Protein AF-A0A7Z9H7R7-F1 (afdb_monomer_lite)

pLDDT: mean 80.88, std 9.35, range [38.44, 92.69]

Sequence (169 aa):
VSISYGEMALRIFLVMVLPATCGQILRRIWTRYDGAHDTKIRVVQQLVILLFMFIGIAAAAGRIKETPRLIFLCLLAAALLHLALSLWSFISAKVFGHDGPTRVSLFYAGSQKSVPNGIYLWEVYFAANPIGAVPLVLHQVCQLVSGFLLLPKMEKMAASDRSEPSATS

Structure (mmCIF, N/CA/C/O backbone):
data_AF-A0A7Z9H7R7-F1
#
_entry.id   AF-A0A7Z9H7R7-F1
#
loop_
_atom_site.group_PDB
_atom_site.id
_atom_site.type_symbol
_atom_site.label_atom_id
_atom_site.label_alt_id
_atom_site.label_comp_id
_atom_site.label_asym_id
_atom_site.label_entity_id
_atom_site.label_seq_id
_atom_site.pdbx_PDB_ins_code
_atom_site.Cartn_x
_atom_site.Cartn_y
_atom_site.Cartn_z
_atom_site.occupancy
_atom_site.B_iso_or_equiv
_atom_site.auth_seq_id
_atom_site.auth_comp_id
_atom_site.auth_asym_id
_atom_site.auth_atom_id
_atom_site.pdbx_PDB_model_num
ATOM 1 N N . VAL A 1 1 ? 0.694 -2.529 -27.378 1.00 54.03 1 VAL A N 1
ATOM 2 C CA . VAL A 1 1 ? 0.212 -3.557 -26.425 1.00 54.03 1 VAL A CA 1
ATOM 3 C C . VAL A 1 1 ? -1.293 -3.671 -26.609 1.00 54.03 1 VAL A C 1
ATOM 5 O O . VAL A 1 1 ? -1.993 -2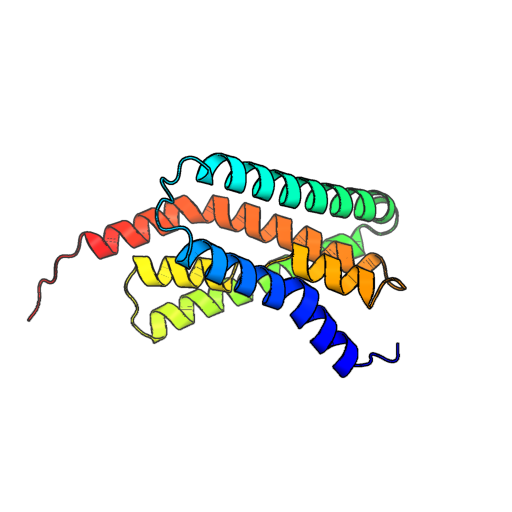.730 -26.262 1.00 54.03 1 VAL A O 1
ATOM 8 N N . SER A 1 2 ? -1.792 -4.729 -27.251 1.00 56.38 2 SER A N 1
ATOM 9 C CA . SER A 1 2 ? -3.235 -4.986 -27.364 1.00 56.38 2 SER A CA 1
ATOM 10 C C . SER A 1 2 ? -3.713 -5.613 -26.056 1.00 56.38 2 SER A C 1
ATOM 12 O O . SER A 1 2 ? -3.537 -6.809 -25.838 1.00 56.38 2 SER A O 1
ATOM 14 N N . ILE A 1 3 ? -4.231 -4.793 -25.142 1.00 65.62 3 ILE A N 1
ATOM 15 C CA . ILE A 1 3 ? -4.708 -5.264 -23.839 1.00 65.62 3 ILE A CA 1
ATOM 16 C C . ILE A 1 3 ? -6.142 -5.766 -24.015 1.00 65.62 3 ILE A C 1
ATOM 18 O O . ILE A 1 3 ? -7.047 -4.980 -24.291 1.00 65.62 3 ILE A O 1
ATOM 22 N N . SER A 1 4 ? -6.360 -7.071 -23.850 1.00 82.50 4 SER A N 1
ATOM 23 C CA . SER A 1 4 ? -7.710 -7.629 -23.742 1.00 82.50 4 SER A CA 1
ATOM 24 C C . SER A 1 4 ? -8.280 -7.283 -22.365 1.00 82.50 4 SER A C 1
ATOM 26 O O . SER A 1 4 ? -7.959 -7.922 -21.362 1.00 82.50 4 SER A O 1
ATOM 28 N N . TYR A 1 5 ? -9.113 -6.241 -22.292 1.00 82.06 5 TYR A N 1
ATOM 29 C CA . TYR A 1 5 ? -9.713 -5.783 -21.031 1.00 82.06 5 TYR A CA 1
ATOM 30 C C . TYR A 1 5 ? -10.548 -6.871 -20.341 1.00 82.06 5 TYR A C 1
ATOM 32 O O . TYR A 1 5 ? -10.560 -6.946 -19.113 1.00 82.06 5 TYR A O 1
ATOM 40 N N . GLY A 1 6 ? -11.207 -7.736 -21.121 1.00 85.69 6 GLY A N 1
ATOM 41 C CA . GLY A 1 6 ? -11.993 -8.855 -20.596 1.00 85.69 6 GLY A CA 1
ATOM 42 C C . GLY A 1 6 ? -11.127 -9.899 -19.891 1.00 85.69 6 GLY A C 1
ATOM 43 O O . GLY A 1 6 ? -11.450 -10.328 -18.785 1.00 85.69 6 GLY A O 1
ATOM 44 N N . GLU A 1 7 ? -9.981 -10.245 -20.479 1.00 84.56 7 GLU A N 1
ATOM 45 C CA . GLU A 1 7 ? -9.021 -11.161 -19.858 1.00 84.56 7 GLU A CA 1
ATOM 46 C C . GLU A 1 7 ? -8.397 -10.541 -18.599 1.00 84.56 7 GLU A C 1
ATOM 48 O O . GLU A 1 7 ? -8.237 -11.218 -17.580 1.00 84.56 7 GLU A O 1
ATOM 53 N N . MET A 1 8 ? -8.142 -9.227 -18.633 1.00 84.06 8 MET A N 1
ATOM 54 C CA . MET A 1 8 ? -7.635 -8.483 -17.483 1.00 84.06 8 MET A CA 1
ATOM 55 C C . MET A 1 8 ? -8.602 -8.491 -16.301 1.00 84.06 8 MET A C 1
ATOM 57 O O . MET A 1 8 ? -8.203 -8.814 -15.178 1.00 84.06 8 MET A O 1
ATOM 61 N N . ALA A 1 9 ? -9.876 -8.196 -16.557 1.00 86.06 9 ALA A N 1
ATOM 62 C CA . ALA A 1 9 ? -10.923 -8.224 -15.545 1.00 86.06 9 ALA A CA 1
ATOM 63 C C . ALA A 1 9 ? -11.102 -9.630 -14.952 1.00 86.06 9 ALA A C 1
ATOM 65 O O . ALA A 1 9 ? -11.144 -9.778 -13.728 1.00 86.06 9 ALA A O 1
ATOM 66 N N . LEU A 1 10 ? -11.133 -10.665 -15.799 1.00 88.56 10 LEU A N 1
ATOM 67 C CA . LEU A 1 10 ? -11.273 -12.051 -15.354 1.00 88.56 10 LEU A CA 1
ATOM 68 C C . LEU A 1 10 ? -10.104 -12.479 -14.458 1.00 88.56 10 LEU A C 1
ATOM 70 O O . LEU A 1 10 ? -10.320 -13.064 -13.399 1.00 88.56 10 LEU A O 1
ATOM 74 N N . ARG A 1 11 ? -8.863 -12.148 -14.826 1.00 86.12 11 ARG A N 1
ATOM 75 C CA . ARG A 1 11 ? -7.689 -12.456 -13.994 1.00 86.12 11 ARG A CA 1
ATOM 76 C C . ARG A 1 11 ? -7.696 -11.707 -12.668 1.00 86.12 11 ARG A C 1
ATOM 78 O O . ARG A 1 11 ? -7.399 -12.324 -11.652 1.00 86.12 11 ARG A O 1
ATOM 85 N N . ILE A 1 12 ? -8.049 -10.419 -12.645 1.00 86.19 12 ILE A N 1
ATOM 86 C CA . ILE A 1 12 ? -8.189 -9.672 -11.380 1.00 86.19 12 ILE A CA 1
ATOM 87 C C . ILE A 1 12 ? -9.222 -10.356 -10.481 1.00 86.19 12 ILE A C 1
ATOM 89 O O . ILE A 1 12 ? -8.972 -10.555 -9.291 1.00 86.19 12 ILE A O 1
ATOM 93 N N . PHE A 1 13 ? -10.355 -10.765 -11.053 1.00 89.00 13 PHE A N 1
ATOM 94 C CA . PHE A 1 13 ? -11.387 -11.481 -10.317 1.00 89.00 13 PHE A CA 1
ATOM 95 C C . PHE A 1 13 ? -10.857 -12.799 -9.735 1.00 89.00 13 PHE A C 1
ATOM 97 O O . PHE A 1 13 ? -10.999 -13.044 -8.540 1.00 89.00 13 PHE A O 1
ATOM 104 N N . LEU A 1 14 ? -10.178 -13.615 -10.542 1.00 89.12 14 LEU A N 1
ATOM 105 C CA . LEU A 1 14 ? -9.642 -14.908 -10.112 1.00 89.12 14 LEU A CA 1
ATOM 106 C C . LEU A 1 14 ? -8.509 -14.790 -9.082 1.00 89.12 14 LEU A C 1
ATOM 108 O O . LEU A 1 14 ? -8.422 -15.615 -8.179 1.00 89.12 14 LEU A O 1
ATOM 112 N N . VAL A 1 15 ? -7.641 -13.785 -9.205 1.00 87.06 15 VAL A N 1
ATOM 113 C CA . VAL A 1 15 ? -6.437 -13.656 -8.366 1.00 87.06 15 VAL A CA 1
ATOM 114 C C . VAL A 1 15 ? -6.701 -12.870 -7.085 1.00 87.06 15 VAL A C 1
ATOM 116 O O . VAL A 1 15 ? -6.061 -13.137 -6.073 1.00 87.06 15 VAL A O 1
ATOM 119 N N . MET A 1 16 ? -7.626 -11.908 -7.096 1.00 87.38 16 MET A N 1
ATOM 120 C CA . MET A 1 16 ? -7.911 -11.077 -5.919 1.00 87.38 16 MET A CA 1
ATOM 121 C C . MET A 1 16 ? -9.277 -11.360 -5.312 1.00 87.38 16 MET A C 1
ATOM 123 O O . MET A 1 16 ? -9.370 -11.605 -4.111 1.00 87.38 16 MET A O 1
ATOM 127 N N . VAL A 1 17 ? -10.338 -11.314 -6.121 1.00 89.06 17 VAL A N 1
ATOM 128 C CA . VAL A 1 17 ? -11.716 -11.369 -5.607 1.00 89.06 17 VAL A CA 1
ATOM 129 C C . VAL A 1 17 ? -12.045 -12.769 -5.108 1.00 89.06 17 VAL A C 1
ATOM 131 O O . VAL A 1 17 ? -12.476 -12.921 -3.971 1.00 89.06 17 VAL A O 1
ATOM 134 N N . LEU A 1 18 ? -11.766 -13.795 -5.912 1.00 92.69 18 LEU A N 1
ATOM 135 C CA . LEU A 1 18 ? -12.043 -15.187 -5.576 1.00 92.69 18 LEU A CA 1
ATOM 136 C C . LEU A 1 18 ? -11.393 -15.622 -4.245 1.00 92.69 18 LEU A C 1
ATOM 138 O O . LEU A 1 18 ? -12.134 -16.052 -3.359 1.00 92.69 18 LEU A O 1
ATOM 142 N N . PRO A 1 19 ? -10.068 -15.474 -4.020 1.00 90.38 19 PRO A N 1
ATOM 143 C CA . PRO A 1 19 ? -9.463 -15.868 -2.748 1.00 90.38 19 PRO A CA 1
ATOM 144 C C . PRO A 1 19 ? -9.949 -15.019 -1.569 1.00 90.38 19 PRO A C 1
ATOM 146 O O . PRO A 1 19 ? -10.110 -15.554 -0.472 1.00 90.38 19 PRO A O 1
ATOM 149 N N . ALA A 1 20 ? -10.241 -13.730 -1.776 1.00 89.44 20 ALA A N 1
ATOM 150 C CA . ALA A 1 20 ? -10.815 -12.888 -0.730 1.00 89.44 20 ALA A CA 1
ATOM 151 C C . ALA A 1 20 ? -12.215 -13.373 -0.320 1.00 89.44 20 ALA A C 1
ATOM 153 O O . ALA A 1 20 ? -12.491 -13.517 0.872 1.00 89.44 20 ALA A O 1
ATOM 154 N N . THR A 1 21 ? -13.081 -13.689 -1.287 1.00 91.88 21 THR A N 1
ATOM 155 C CA . THR A 1 21 ? -14.426 -14.219 -1.032 1.00 91.88 21 THR A CA 1
ATOM 156 C C . THR A 1 21 ? -14.365 -15.597 -0.374 1.00 91.88 21 THR A C 1
ATOM 158 O O . THR A 1 21 ? -15.036 -15.817 0.633 1.00 91.88 21 THR A O 1
ATOM 161 N N . CYS A 1 22 ? -13.517 -16.506 -0.866 1.00 91.94 22 CYS A N 1
ATOM 162 C CA . CYS A 1 22 ? -13.299 -17.811 -0.239 1.00 91.94 22 CYS A CA 1
ATOM 163 C C . CYS A 1 22 ? -12.811 -17.669 1.210 1.00 91.94 22 CYS A C 1
ATOM 165 O O . CYS A 1 22 ? -13.343 -18.330 2.101 1.00 91.94 22 CYS A O 1
ATOM 167 N N . GLY A 1 23 ? -11.857 -16.769 1.469 1.00 88.00 23 GLY A N 1
ATOM 168 C CA . GLY A 1 23 ? -11.362 -16.482 2.815 1.00 88.00 23 GLY A CA 1
ATOM 169 C C . GLY A 1 23 ? -12.441 -15.917 3.744 1.00 88.00 23 GLY A C 1
ATOM 170 O O . GLY A 1 23 ? -12.540 -16.335 4.897 1.00 88.00 23 GLY A O 1
ATOM 171 N N . GLN A 1 24 ? -13.298 -15.016 3.250 1.00 89.06 24 GLN A N 1
ATOM 172 C CA . GLN A 1 24 ? -14.421 -14.469 4.021 1.00 89.06 24 GLN A CA 1
ATOM 173 C C . GLN A 1 24 ? -15.479 -15.531 4.354 1.00 89.06 24 GLN A C 1
ATOM 175 O O . GLN A 1 24 ? -15.961 -15.578 5.487 1.00 89.06 24 GLN A O 1
ATOM 180 N N . ILE A 1 25 ? -15.811 -16.407 3.401 1.00 91.00 25 ILE A N 1
ATOM 181 C CA . ILE A 1 25 ? -16.736 -17.528 3.623 1.00 91.00 25 ILE A CA 1
ATOM 182 C C . ILE A 1 25 ? -16.147 -18.495 4.653 1.00 91.00 25 ILE A C 1
ATOM 184 O O . ILE A 1 25 ? -16.827 -18.853 5.615 1.00 91.00 25 ILE A O 1
ATOM 188 N N . LEU A 1 26 ? -14.869 -18.856 4.504 1.00 88.81 26 LEU A N 1
ATOM 189 C CA . LEU A 1 26 ? -14.176 -19.733 5.443 1.00 88.81 26 LEU A CA 1
ATOM 190 C C . LEU A 1 26 ? -14.167 -19.137 6.855 1.00 88.81 26 LEU A C 1
ATOM 192 O O . LEU A 1 26 ? -14.474 -19.843 7.810 1.00 88.81 26 LEU A O 1
ATOM 196 N N . ARG A 1 27 ? -13.916 -17.828 6.990 1.00 83.62 27 ARG A N 1
ATOM 197 C CA . ARG A 1 27 ? -13.964 -17.120 8.279 1.00 83.62 27 ARG A CA 1
ATOM 198 C C . ARG A 1 27 ? -15.353 -17.150 8.920 1.00 83.62 27 ARG A C 1
ATOM 200 O O . ARG A 1 27 ? -15.443 -17.256 10.136 1.00 83.62 27 ARG A O 1
ATOM 207 N N . ARG A 1 28 ? -16.430 -17.076 8.130 1.00 82.50 28 ARG A N 1
ATOM 208 C CA . ARG A 1 28 ? -17.812 -17.164 8.638 1.00 82.50 28 ARG A CA 1
ATOM 209 C C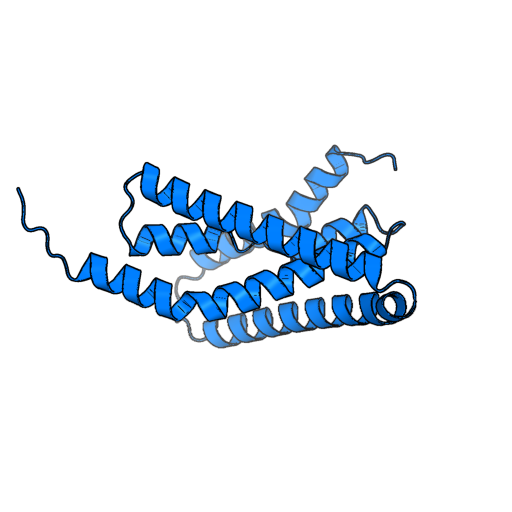 . ARG A 1 28 ? -18.168 -18.573 9.121 1.00 82.50 28 ARG A C 1
ATOM 211 O O . ARG A 1 28 ? -18.917 -18.708 10.083 1.00 82.50 28 ARG A O 1
ATOM 218 N N . ILE A 1 29 ? -17.652 -19.606 8.456 1.00 83.62 29 ILE A N 1
ATOM 219 C CA . ILE A 1 29 ? -17.871 -21.017 8.822 1.00 83.62 29 ILE A CA 1
ATOM 220 C C . ILE A 1 29 ? -17.004 -21.407 10.028 1.00 83.62 29 ILE A C 1
ATOM 222 O O . ILE A 1 29 ? -17.399 -22.236 10.848 1.00 83.62 29 ILE A O 1
ATOM 226 N N . TRP A 1 30 ? -15.838 -20.779 10.171 1.00 79.94 30 TRP A N 1
ATOM 227 C CA . TRP A 1 30 ? -14.919 -20.988 11.282 1.00 79.94 30 TRP A CA 1
ATOM 228 C C . TRP A 1 30 ? -15.422 -20.289 12.557 1.00 79.94 30 TRP A C 1
ATOM 230 O O . TRP A 1 30 ? -14.924 -19.249 12.978 1.00 79.94 30 TRP A O 1
ATOM 240 N N . THR A 1 31 ? -16.414 -20.890 13.213 1.00 67.94 31 THR A N 1
ATOM 241 C CA . THR A 1 31 ? -17.055 -20.378 14.441 1.00 67.94 31 THR A CA 1
ATOM 242 C C . THR A 1 31 ? -16.155 -20.398 15.684 1.00 67.94 31 THR A C 1
ATOM 244 O O . THR A 1 31 ? -16.468 -19.742 16.673 1.00 67.94 31 THR A O 1
ATOM 247 N N . ARG A 1 32 ? -15.018 -21.110 15.644 1.00 68.31 32 ARG A N 1
ATOM 248 C CA . ARG A 1 32 ? -14.012 -21.192 16.724 1.00 68.31 32 ARG A CA 1
ATOM 249 C C . ARG A 1 32 ? -12.721 -20.440 16.398 1.00 68.31 32 ARG A C 1
ATOM 251 O O . ARG A 1 32 ? -11.629 -20.951 16.632 1.00 68.31 32 ARG A O 1
ATOM 258 N N . TYR A 1 33 ? -12.826 -19.272 15.772 1.00 70.88 33 TYR A N 1
ATOM 259 C CA . TYR A 1 33 ? -11.647 -18.439 15.570 1.00 70.88 33 TYR A CA 1
ATOM 260 C C . TYR A 1 33 ? -11.292 -17.759 16.893 1.00 70.88 33 TYR A C 1
ATOM 262 O O . TYR A 1 33 ? -11.964 -16.822 17.311 1.00 70.88 33 TYR A O 1
ATOM 270 N N . ASP A 1 34 ? -10.256 -18.256 17.559 1.00 72.69 34 ASP A N 1
ATOM 271 C CA . ASP A 1 34 ? -9.771 -17.782 18.860 1.00 72.69 34 ASP A CA 1
ATOM 272 C C . ASP A 1 34 ? -8.691 -16.690 18.744 1.00 72.69 34 ASP A C 1
ATOM 274 O O . ASP A 1 34 ? -8.130 -16.256 19.747 1.00 72.69 34 ASP A O 1
ATOM 278 N N . GLY A 1 35 ? -8.371 -16.245 17.523 1.00 73.44 35 GLY A N 1
ATOM 279 C CA . GLY A 1 35 ? -7.325 -15.249 17.273 1.00 73.44 35 GLY A CA 1
ATOM 280 C C . GLY A 1 35 ? -5.896 -15.767 17.475 1.00 73.44 35 GLY A C 1
ATOM 281 O O . GLY A 1 35 ? -4.941 -15.042 17.194 1.00 73.44 35 GLY A O 1
ATOM 282 N N . ALA A 1 36 ? -5.696 -17.032 17.872 1.00 76.06 36 ALA A N 1
ATOM 283 C CA . ALA A 1 36 ? -4.365 -17.586 18.152 1.00 76.06 36 ALA A CA 1
ATOM 284 C C . ALA A 1 36 ? -3.434 -17.567 16.921 1.00 76.06 36 ALA A C 1
ATOM 286 O O . ALA A 1 36 ? -2.205 -17.568 17.037 1.00 76.06 36 ALA A O 1
ATOM 287 N N . HIS A 1 37 ? -4.021 -17.519 15.724 1.00 81.62 37 HIS A N 1
ATOM 288 C CA . HIS A 1 37 ? -3.309 -17.497 14.451 1.00 81.62 37 HIS A CA 1
ATOM 289 C C . HIS A 1 37 ? -3.087 -16.085 13.890 1.00 81.62 37 HIS A C 1
ATOM 291 O O . HIS A 1 37 ? -2.289 -15.951 12.962 1.00 81.62 37 HIS A O 1
ATOM 297 N N . ASP A 1 38 ? -3.689 -15.031 14.462 1.00 81.56 38 ASP A N 1
ATOM 298 C CA . ASP A 1 38 ? -3.575 -13.651 13.955 1.00 81.56 38 ASP A CA 1
ATOM 299 C C . ASP A 1 38 ? -2.117 -13.198 13.868 1.00 81.56 38 ASP A C 1
ATOM 301 O O . ASP A 1 38 ? -1.698 -12.574 12.893 1.00 81.56 38 ASP A O 1
ATOM 305 N N . THR A 1 39 ? -1.309 -13.553 14.869 1.00 85.31 39 THR A N 1
ATOM 306 C CA . THR A 1 39 ? 0.120 -13.227 14.872 1.00 85.31 39 THR A CA 1
ATOM 307 C C . THR A 1 39 ? 0.866 -13.942 13.751 1.00 85.31 39 THR A C 1
ATOM 309 O O . THR A 1 39 ? 1.667 -13.311 13.066 1.00 85.31 39 THR A O 1
ATOM 312 N N . LYS A 1 40 ? 0.575 -15.226 13.507 1.00 86.06 40 LYS A N 1
ATOM 313 C CA . LYS A 1 40 ? 1.207 -15.985 12.417 1.00 86.06 40 LYS A CA 1
ATOM 314 C C . LYS A 1 40 ? 0.808 -15.415 11.055 1.00 86.06 40 LYS A C 1
ATOM 316 O O . LYS A 1 40 ? 1.678 -15.179 10.224 1.00 86.06 40 LYS A O 1
ATOM 321 N N . ILE A 1 41 ? -0.480 -15.129 10.856 1.00 86.25 41 ILE A N 1
ATOM 322 C CA . ILE A 1 41 ? -1.007 -14.533 9.620 1.00 86.25 41 ILE A CA 1
ATOM 323 C C . ILE A 1 41 ? -0.352 -13.169 9.367 1.00 86.25 41 ILE A C 1
ATOM 325 O O . ILE A 1 41 ? 0.127 -12.910 8.264 1.00 86.25 41 ILE A O 1
ATOM 329 N N . ARG A 1 42 ? -0.252 -12.324 10.398 1.00 86.31 42 ARG A N 1
ATOM 330 C CA . ARG A 1 42 ? 0.399 -11.011 10.307 1.00 86.31 42 ARG A CA 1
ATOM 331 C C . ARG A 1 42 ? 1.883 -11.116 9.955 1.00 86.31 42 ARG A C 1
ATOM 333 O O . ARG A 1 42 ? 2.344 -10.363 9.104 1.00 86.31 42 ARG A O 1
ATOM 340 N N . VAL A 1 43 ? 2.623 -12.043 10.567 1.00 89.19 43 VAL A N 1
ATOM 341 C CA . VAL A 1 43 ? 4.045 -12.263 10.244 1.00 89.19 43 VAL A CA 1
ATOM 342 C C 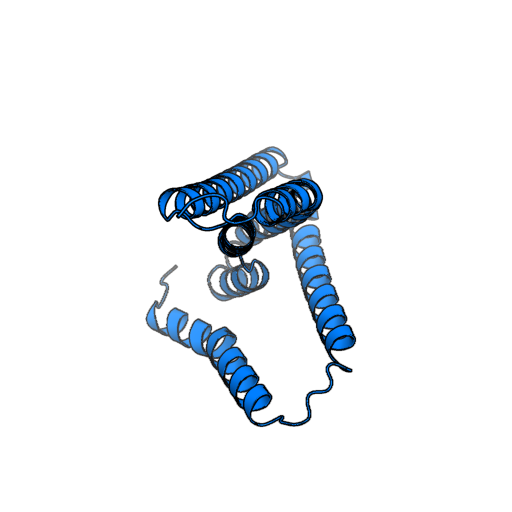. VAL A 1 43 ? 4.204 -12.715 8.795 1.00 89.19 43 VAL A C 1
ATOM 344 O O . VAL A 1 43 ? 5.029 -12.161 8.073 1.00 89.19 43 VAL A O 1
ATOM 347 N N . VAL A 1 44 ? 3.382 -13.661 8.333 1.00 90.62 44 VAL A N 1
ATOM 348 C CA . VAL A 1 44 ? 3.402 -14.110 6.931 1.00 90.62 44 VAL A CA 1
ATOM 349 C C . VAL A 1 44 ? 3.117 -12.942 5.984 1.00 90.62 44 VAL A C 1
ATOM 351 O O . VAL A 1 44 ? 3.852 -12.746 5.021 1.00 90.62 44 VAL A O 1
ATOM 354 N N . GLN A 1 45 ? 2.115 -12.113 6.282 1.00 86.88 45 GLN A N 1
ATOM 355 C CA . GLN A 1 45 ? 1.804 -10.924 5.486 1.00 86.88 45 GLN A CA 1
ATOM 356 C C . GLN A 1 45 ? 2.989 -9.945 5.425 1.00 86.88 45 GLN A C 1
ATOM 358 O O . GLN A 1 45 ? 3.316 -9.433 4.354 1.00 86.88 45 GLN A O 1
ATOM 363 N N . GLN A 1 46 ? 3.651 -9.695 6.556 1.00 87.00 46 GLN A N 1
ATOM 364 C CA . GLN A 1 46 ? 4.823 -8.819 6.620 1.00 87.00 46 GLN A CA 1
ATOM 365 C C . GLN A 1 46 ? 6.003 -9.381 5.818 1.00 87.00 46 GLN A C 1
ATOM 367 O O . GLN A 1 46 ? 6.653 -8.626 5.098 1.00 87.00 46 GLN A O 1
ATOM 372 N N . LEU A 1 47 ? 6.241 -10.696 5.878 1.00 89.12 47 LEU A N 1
ATOM 373 C CA . LEU A 1 47 ? 7.270 -11.366 5.078 1.00 89.12 47 LEU A CA 1
ATOM 374 C C . LEU A 1 47 ? 6.989 -11.252 3.578 1.00 89.12 47 LEU A C 1
ATOM 376 O O . LEU A 1 47 ? 7.904 -10.959 2.814 1.00 89.12 47 LEU A O 1
ATOM 380 N N . VAL A 1 48 ? 5.733 -11.416 3.152 1.00 84.94 48 VAL A N 1
ATOM 381 C CA . VAL A 1 48 ? 5.343 -11.233 1.744 1.00 84.94 48 VAL A CA 1
ATOM 382 C C . VAL A 1 48 ? 5.626 -9.801 1.289 1.00 84.94 48 VAL A C 1
ATOM 384 O O . VAL A 1 48 ? 6.266 -9.605 0.259 1.00 84.94 48 VAL A O 1
ATOM 387 N N . ILE A 1 49 ? 5.220 -8.792 2.066 1.00 82.62 49 ILE A N 1
ATOM 388 C CA . ILE A 1 49 ? 5.494 -7.383 1.736 1.00 82.62 49 ILE A CA 1
ATOM 389 C C . ILE A 1 49 ? 7.005 -7.125 1.661 1.00 82.62 49 ILE A C 1
ATOM 391 O O . ILE A 1 49 ? 7.465 -6.446 0.743 1.00 82.62 49 ILE A O 1
ATOM 395 N N . LEU A 1 50 ? 7.783 -7.686 2.591 1.00 84.69 50 LEU A N 1
ATOM 396 C CA . LEU A 1 50 ? 9.237 -7.548 2.608 1.00 84.69 50 LEU A CA 1
ATOM 397 C C . LEU A 1 50 ? 9.889 -8.187 1.373 1.00 84.69 50 LEU A C 1
ATOM 399 O O . LEU A 1 50 ? 10.762 -7.571 0.765 1.00 84.69 50 LEU A O 1
ATOM 403 N N . LEU A 1 51 ? 9.437 -9.376 0.961 1.00 83.88 51 LEU A N 1
ATOM 404 C CA . LEU A 1 51 ? 9.909 -10.055 -0.250 1.00 83.88 51 LEU A CA 1
ATOM 405 C C . LEU A 1 51 ? 9.608 -9.237 -1.510 1.00 83.88 51 LEU A C 1
ATOM 407 O O . LEU A 1 51 ? 10.508 -9.009 -2.315 1.00 83.88 51 LEU A O 1
ATOM 411 N N . PHE A 1 52 ? 8.380 -8.735 -1.662 1.00 79.12 52 PHE A N 1
ATOM 412 C CA . PHE A 1 52 ? 8.019 -7.875 -2.796 1.00 79.12 52 PHE A CA 1
ATOM 413 C C . PHE A 1 52 ? 8.832 -6.578 -2.816 1.00 79.12 52 PHE A C 1
ATOM 415 O O . PHE A 1 52 ? 9.265 -6.132 -3.879 1.00 79.12 52 PHE A O 1
ATOM 422 N N . MET A 1 53 ? 9.087 -5.989 -1.646 1.00 78.31 53 MET A N 1
ATOM 423 C CA . MET A 1 53 ? 9.940 -4.810 -1.546 1.00 78.31 53 MET A CA 1
ATOM 424 C C . MET A 1 53 ? 11.381 -5.120 -1.966 1.00 78.31 53 MET A C 1
ATOM 426 O O . MET A 1 53 ? 11.972 -4.350 -2.721 1.00 78.31 53 MET A O 1
ATOM 430 N N . PHE A 1 54 ? 11.932 -6.257 -1.537 1.00 81.38 54 PHE A N 1
ATOM 431 C CA . PHE A 1 54 ? 13.265 -6.697 -1.941 1.00 81.38 54 PHE A CA 1
ATOM 432 C C . PHE A 1 54 ? 13.367 -6.911 -3.457 1.00 81.38 54 PHE A C 1
ATOM 434 O O . PHE A 1 54 ? 14.283 -6.372 -4.074 1.00 81.38 54 PHE A O 1
ATOM 441 N N . ILE A 1 55 ? 12.408 -7.623 -4.065 1.00 76.62 55 ILE A N 1
ATOM 442 C CA . ILE A 1 55 ? 12.347 -7.843 -5.522 1.00 76.62 55 ILE A CA 1
ATOM 443 C C . ILE A 1 55 ? 12.339 -6.500 -6.259 1.00 76.62 55 ILE A C 1
ATOM 445 O O . ILE A 1 55 ? 13.118 -6.282 -7.187 1.00 76.62 55 ILE A O 1
ATOM 449 N N . GLY A 1 56 ? 11.510 -5.568 -5.793 1.00 72.31 56 GLY A N 1
ATOM 450 C CA . GLY A 1 56 ? 11.413 -4.230 -6.352 1.00 72.31 56 GLY A CA 1
ATOM 451 C C . GLY A 1 56 ? 12.712 -3.425 -6.289 1.00 72.31 56 GLY A C 1
ATOM 452 O O . GLY A 1 56 ? 13.127 -2.825 -7.282 1.00 72.31 56 GLY A O 1
ATOM 453 N N . ILE A 1 57 ? 13.376 -3.423 -5.130 1.00 73.62 57 ILE A N 1
ATOM 454 C CA . ILE A 1 57 ? 14.656 -2.729 -4.935 1.00 73.62 57 ILE A CA 1
ATOM 455 C C . ILE A 1 57 ? 15.757 -3.388 -5.771 1.00 73.62 57 ILE A C 1
ATOM 457 O O . ILE A 1 57 ? 16.539 -2.680 -6.401 1.00 73.62 57 ILE A O 1
ATOM 461 N N . ALA A 1 58 ? 15.806 -4.721 -5.826 1.00 78.00 58 ALA A N 1
ATOM 462 C CA . ALA A 1 58 ? 16.772 -5.457 -6.636 1.00 78.00 58 ALA A CA 1
ATOM 463 C C . ALA A 1 58 ? 16.617 -5.136 -8.133 1.00 78.00 58 ALA A C 1
ATOM 465 O O . ALA A 1 58 ? 17.610 -4.863 -8.809 1.00 78.00 58 ALA A O 1
ATOM 466 N N . ALA A 1 59 ? 15.378 -5.073 -8.633 1.00 71.06 59 ALA A N 1
ATOM 467 C CA . ALA A 1 59 ? 15.084 -4.657 -10.005 1.00 71.06 59 ALA A CA 1
ATOM 468 C C . ALA A 1 59 ? 15.490 -3.195 -10.274 1.00 71.06 59 ALA A C 1
ATOM 470 O O . ALA A 1 59 ? 15.985 -2.867 -11.356 1.00 71.06 59 ALA A O 1
ATOM 471 N N . ALA A 1 60 ? 15.324 -2.312 -9.285 1.00 69.12 60 ALA A N 1
ATOM 472 C CA . ALA A 1 60 ? 15.718 -0.911 -9.389 1.00 69.12 60 ALA A CA 1
ATOM 473 C C . ALA A 1 60 ? 17.243 -0.702 -9.297 1.00 69.12 60 ALA A C 1
ATOM 475 O O . ALA A 1 60 ? 17.769 0.184 -9.967 1.00 69.12 60 ALA A O 1
ATOM 476 N N . ALA A 1 61 ? 17.973 -1.504 -8.515 1.00 72.44 61 ALA A N 1
ATOM 477 C CA . ALA A 1 61 ? 19.389 -1.293 -8.193 1.00 72.44 61 ALA A CA 1
ATOM 478 C C . ALA A 1 61 ? 20.305 -1.202 -9.425 1.00 72.44 61 ALA A C 1
ATOM 480 O O . ALA A 1 61 ? 21.180 -0.334 -9.475 1.00 72.44 61 ALA A O 1
ATOM 481 N N . GLY A 1 62 ? 20.077 -2.041 -10.442 1.00 69.62 62 GLY A N 1
ATOM 482 C CA . GLY A 1 62 ? 20.813 -1.964 -11.711 1.00 69.62 62 GLY A CA 1
ATOM 483 C C . GLY A 1 62 ? 20.544 -0.661 -12.473 1.00 69.62 62 GLY A C 1
ATOM 484 O O . GLY A 1 62 ? 21.453 -0.069 -13.046 1.00 69.62 62 GLY A O 1
ATOM 485 N N . ARG A 1 63 ? 19.309 -0.154 -12.401 1.00 68.38 63 ARG A N 1
ATOM 486 C CA . ARG A 1 63 ? 18.847 1.044 -13.118 1.00 68.38 63 ARG A CA 1
ATOM 487 C C . ARG A 1 63 ? 19.183 2.352 -12.403 1.00 68.38 63 ARG A C 1
ATOM 489 O O . ARG A 1 63 ? 19.349 3.375 -13.062 1.00 68.38 63 ARG A O 1
ATOM 496 N N . ILE A 1 64 ? 19.339 2.327 -11.076 1.00 68.38 64 ILE A N 1
ATOM 497 C CA . ILE A 1 64 ? 19.768 3.492 -10.280 1.00 68.38 64 ILE A CA 1
ATOM 498 C C . ILE A 1 64 ? 21.132 4.004 -10.718 1.00 68.38 64 ILE A C 1
ATOM 500 O O . ILE A 1 64 ? 21.332 5.217 -10.785 1.00 68.38 64 ILE A O 1
ATOM 504 N N . LYS A 1 65 ? 22.037 3.096 -11.085 1.00 68.69 65 LYS A N 1
ATOM 505 C CA . LYS A 1 65 ? 23.367 3.467 -11.570 1.00 68.69 65 LYS A CA 1
ATOM 506 C C . LYS A 1 65 ? 23.336 4.081 -12.970 1.00 68.69 65 LYS A C 1
ATOM 508 O O . LYS A 1 65 ? 24.119 4.980 -13.247 1.00 68.69 65 LYS A O 1
ATOM 513 N N . GLU A 1 66 ? 22.426 3.625 -13.827 1.00 71.00 66 GLU A N 1
ATOM 514 C CA . GLU A 1 66 ? 22.336 4.066 -15.223 1.00 71.00 66 GLU A CA 1
ATOM 515 C C . GLU A 1 66 ? 21.537 5.365 -15.392 1.00 71.00 66 GLU A C 1
ATOM 517 O O . GLU A 1 66 ? 21.806 6.145 -16.304 1.00 71.00 66 GLU A O 1
ATOM 522 N N . THR A 1 67 ? 20.509 5.612 -14.567 1.00 76.94 67 THR A N 1
ATOM 523 C CA . THR A 1 67 ? 19.578 6.734 -14.799 1.00 76.94 67 THR A CA 1
ATOM 524 C C . THR A 1 67 ? 19.019 7.342 -13.500 1.00 76.94 67 THR A C 1
ATOM 526 O O . THR A 1 67 ? 17.809 7.297 -13.250 1.00 76.94 67 THR A O 1
ATOM 529 N N . PRO A 1 68 ? 19.858 7.995 -12.672 1.00 77.94 68 PRO A N 1
ATOM 530 C CA . PRO A 1 68 ? 19.445 8.543 -11.373 1.00 77.94 68 PRO A CA 1
ATOM 531 C C . PRO A 1 68 ? 18.323 9.590 -11.477 1.00 77.94 68 PRO A C 1
ATOM 533 O O . PRO A 1 68 ? 17.426 9.638 -10.634 1.00 77.94 68 PRO A O 1
ATOM 536 N N . ARG A 1 69 ? 18.308 10.389 -12.554 1.00 83.88 69 ARG A N 1
ATOM 537 C CA . ARG A 1 69 ? 17.263 11.397 -12.805 1.00 83.88 69 ARG A CA 1
ATOM 538 C C . ARG A 1 69 ? 15.871 10.778 -12.963 1.00 83.88 69 ARG A C 1
ATOM 540 O O . ARG A 1 69 ? 14.896 11.346 -12.477 1.00 83.88 69 ARG A O 1
ATOM 547 N N . LEU A 1 70 ? 15.773 9.628 -13.632 1.00 79.00 70 LEU A N 1
ATOM 548 C CA . LEU A 1 70 ? 14.493 8.960 -13.872 1.00 79.00 70 LEU A CA 1
ATOM 549 C C . LEU A 1 70 ? 13.894 8.456 -12.559 1.00 79.00 70 LEU A C 1
ATOM 551 O O . LEU A 1 70 ? 12.707 8.633 -12.315 1.00 79.00 70 LEU A O 1
ATOM 555 N N . ILE A 1 71 ? 14.723 7.891 -11.686 1.00 79.88 71 ILE A N 1
ATOM 556 C CA . ILE A 1 71 ? 14.288 7.405 -10.373 1.00 79.88 71 ILE A CA 1
ATOM 557 C C . ILE A 1 71 ? 13.860 8.539 -9.462 1.00 79.88 71 ILE A C 1
ATOM 559 O O . ILE A 1 71 ? 12.837 8.409 -8.798 1.00 79.88 71 ILE A O 1
ATOM 563 N N . PHE A 1 72 ? 14.580 9.662 -9.469 1.00 81.88 72 PHE A N 1
ATOM 564 C CA . PHE A 1 72 ? 14.152 10.840 -8.722 1.00 81.88 72 PHE A CA 1
ATOM 565 C C . PHE A 1 72 ? 12.773 11.325 -9.186 1.00 81.88 72 PHE A C 1
ATOM 567 O O . PHE A 1 72 ? 11.902 11.594 -8.363 1.00 81.88 72 PHE A O 1
ATOM 574 N N . LEU A 1 73 ? 12.539 11.365 -10.501 1.00 84.81 73 LEU A N 1
ATOM 575 C CA . LEU A 1 73 ? 11.239 11.740 -11.053 1.00 84.81 73 LEU A CA 1
ATOM 576 C C . LEU A 1 73 ? 10.141 10.727 -10.690 1.00 84.81 73 LEU A C 1
ATOM 578 O O . LEU A 1 73 ? 9.038 11.131 -10.330 1.00 84.81 73 LEU A O 1
ATOM 582 N N . CYS A 1 74 ? 10.443 9.425 -10.731 1.00 82.31 74 CYS A N 1
ATOM 583 C CA . CYS A 1 74 ? 9.511 8.372 -10.321 1.00 82.31 74 CYS A CA 1
ATOM 584 C C . CYS A 1 74 ? 9.166 8.470 -8.831 1.00 82.31 74 CYS A C 1
ATOM 586 O O . CYS A 1 74 ? 8.001 8.339 -8.465 1.00 82.31 74 CYS A O 1
ATOM 588 N N . LEU A 1 75 ? 10.161 8.734 -7.979 1.00 82.75 75 LEU A N 1
ATOM 589 C CA . LEU A 1 75 ? 9.976 8.939 -6.545 1.00 82.75 75 LEU A CA 1
ATOM 590 C C . LEU A 1 75 ? 9.117 10.176 -6.278 1.00 82.75 75 LEU A C 1
ATOM 592 O O . LEU A 1 75 ? 8.176 10.111 -5.493 1.00 82.75 75 LEU A O 1
ATOM 596 N N . LEU A 1 76 ? 9.408 11.287 -6.958 1.00 85.62 76 LEU A N 1
ATOM 597 C CA . LEU A 1 76 ? 8.637 12.518 -6.837 1.00 85.62 76 LEU A CA 1
ATOM 598 C C . LEU A 1 76 ? 7.181 12.300 -7.263 1.00 85.62 76 LEU A C 1
ATOM 600 O O . LEU A 1 76 ? 6.270 12.668 -6.527 1.00 85.62 76 LEU A O 1
ATOM 604 N N . ALA A 1 77 ? 6.950 11.650 -8.406 1.00 86.25 77 ALA A N 1
ATOM 605 C CA . ALA A 1 77 ? 5.607 11.318 -8.876 1.00 86.25 77 ALA A CA 1
ATOM 606 C C . ALA A 1 77 ? 4.863 10.406 -7.886 1.00 86.25 77 ALA A C 1
ATOM 608 O O . ALA A 1 77 ? 3.707 10.666 -7.552 1.00 86.25 77 ALA A O 1
ATOM 609 N N . ALA A 1 78 ? 5.535 9.376 -7.364 1.00 85.06 78 ALA A N 1
ATOM 610 C CA . ALA A 1 78 ? 4.980 8.468 -6.367 1.00 85.06 78 ALA A CA 1
ATOM 611 C C . ALA A 1 78 ? 4.615 9.180 -5.053 1.00 85.06 78 ALA A C 1
ATOM 613 O O . ALA A 1 78 ? 3.553 8.907 -4.486 1.00 85.06 78 ALA A O 1
ATOM 614 N N . ALA A 1 79 ? 5.465 10.099 -4.588 1.00 85.00 79 ALA A N 1
ATOM 615 C CA . ALA A 1 79 ? 5.247 10.888 -3.382 1.00 85.00 79 ALA A CA 1
ATOM 616 C C . ALA A 1 79 ? 4.099 11.893 -3.555 1.00 85.00 79 ALA A C 1
ATOM 618 O O . ALA A 1 79 ? 3.235 11.991 -2.685 1.00 85.00 79 ALA A O 1
ATOM 619 N N . LEU A 1 80 ? 4.049 12.595 -4.692 1.00 87.81 80 LEU A N 1
ATOM 620 C CA . LEU A 1 80 ? 2.965 13.525 -5.020 1.00 87.81 80 LEU A CA 1
ATOM 621 C C . LEU A 1 80 ? 1.622 12.803 -5.131 1.00 87.81 80 LEU A C 1
ATOM 623 O O . LEU A 1 80 ? 0.630 13.277 -4.583 1.00 87.81 80 LEU A O 1
ATOM 627 N N . LEU A 1 81 ? 1.594 11.635 -5.779 1.00 86.94 81 LEU A N 1
ATOM 628 C CA . LEU A 1 81 ? 0.391 10.811 -5.862 1.00 86.94 81 LEU A CA 1
ATOM 629 C C . LEU A 1 81 ? -0.077 10.368 -4.472 1.00 86.94 81 LEU A C 1
ATOM 631 O O . LEU A 1 81 ? -1.263 10.478 -4.162 1.00 86.94 81 LEU A O 1
ATOM 635 N N . HIS A 1 82 ? 0.841 9.895 -3.624 1.00 87.31 82 HIS A N 1
ATOM 636 C CA . HIS A 1 82 ? 0.506 9.515 -2.253 1.00 87.31 82 HIS A CA 1
ATOM 637 C C . HIS A 1 82 ? -0.062 10.705 -1.471 1.00 87.31 82 HIS A C 1
ATOM 639 O O . HIS A 1 82 ? -1.114 10.584 -0.850 1.00 87.31 82 HIS A O 1
ATOM 645 N N . LEU A 1 83 ? 0.576 11.874 -1.562 1.00 87.81 83 LEU A N 1
ATOM 646 C CA . LEU A 1 83 ? 0.116 13.089 -0.898 1.00 87.81 83 LEU A CA 1
ATOM 647 C C . LEU A 1 83 ? -1.272 13.522 -1.386 1.00 87.81 83 LEU A C 1
ATOM 649 O O . LEU A 1 83 ? -2.130 13.837 -0.565 1.00 87.81 83 LEU A O 1
ATOM 653 N N . ALA A 1 84 ? -1.517 13.494 -2.697 1.00 89.31 84 ALA A N 1
ATOM 654 C CA . ALA A 1 84 ? -2.809 13.844 -3.278 1.00 89.31 84 ALA A CA 1
ATOM 655 C C . ALA A 1 84 ? -3.929 12.922 -2.770 1.00 89.31 84 ALA A C 1
ATOM 657 O O . ALA A 1 84 ? -4.987 13.402 -2.369 1.00 89.31 84 ALA A O 1
ATOM 658 N N . LEU A 1 85 ? -3.684 11.609 -2.720 1.00 87.62 85 LEU A N 1
ATOM 659 C CA . LEU A 1 85 ? -4.644 10.624 -2.211 1.00 87.62 85 LEU A CA 1
ATOM 660 C C . LEU A 1 85 ? -4.894 10.776 -0.706 1.00 87.62 85 LEU A C 1
ATOM 662 O O . LEU A 1 85 ? -6.038 10.698 -0.255 1.00 87.62 85 LEU A O 1
ATOM 666 N N . SER A 1 86 ? -3.834 11.020 0.060 1.00 86.38 86 SER A N 1
ATOM 667 C CA . SER A 1 86 ? -3.884 11.287 1.498 1.00 86.38 86 SER A CA 1
ATOM 668 C C . SER A 1 86 ? -4.710 12.534 1.814 1.00 86.38 86 SER A C 1
ATOM 670 O O . SER A 1 86 ? -5.619 12.484 2.644 1.00 86.38 86 SER A O 1
ATOM 672 N N . LEU A 1 87 ? -4.456 13.637 1.103 1.00 88.31 87 LEU A N 1
ATOM 673 C CA . LEU A 1 87 ? -5.219 14.878 1.236 1.00 88.31 87 LEU A CA 1
ATOM 674 C C . LEU A 1 87 ? -6.671 14.688 0.811 1.00 88.31 87 LEU A C 1
ATOM 676 O O . LEU A 1 87 ? -7.567 15.093 1.544 1.00 88.31 87 LEU A O 1
ATOM 680 N N . TRP A 1 88 ? -6.913 14.034 -0.326 1.00 90.12 88 TRP A N 1
ATOM 681 C CA . TRP A 1 88 ? -8.265 13.758 -0.805 1.00 90.12 88 TRP A CA 1
ATOM 682 C C . TRP A 1 88 ? -9.082 12.976 0.224 1.00 90.12 88 TRP A C 1
ATOM 684 O O . TRP A 1 88 ? -10.212 13.350 0.535 1.00 90.12 88 TRP A O 1
ATOM 694 N N . SER A 1 89 ? -8.495 11.923 0.794 1.00 88.38 89 SER A N 1
ATOM 695 C CA . SER A 1 89 ? -9.159 11.073 1.787 1.00 88.38 89 SER A CA 1
ATOM 696 C C . SER A 1 89 ? -9.450 11.844 3.075 1.00 88.38 89 SER A C 1
ATOM 698 O O . SER A 1 89 ? -10.553 11.752 3.608 1.00 88.38 89 SER A O 1
ATOM 700 N N . PHE A 1 90 ? -8.502 12.666 3.537 1.00 86.12 90 PHE A N 1
ATOM 701 C CA . PHE A 1 90 ? -8.679 13.500 4.727 1.00 86.12 90 PHE A CA 1
ATOM 702 C C . PHE A 1 90 ? -9.734 14.599 4.535 1.00 86.12 90 PHE A C 1
ATOM 704 O O . PHE A 1 90 ? -10.597 14.792 5.391 1.00 86.12 90 PHE A O 1
ATOM 711 N N . ILE A 1 91 ? -9.683 15.312 3.406 1.00 87.62 91 ILE A N 1
ATOM 712 C CA . ILE A 1 91 ? -10.641 16.370 3.067 1.00 87.62 91 ILE A CA 1
ATOM 713 C C . ILE A 1 91 ? -12.034 15.772 2.920 1.00 87.62 91 ILE A C 1
ATOM 715 O O . ILE A 1 91 ? -12.967 16.293 3.521 1.00 87.62 91 ILE A O 1
ATOM 719 N N . SER A 1 92 ? -12.168 14.655 2.200 1.00 87.88 92 SER A N 1
ATOM 720 C CA . SER A 1 92 ? -13.442 13.939 2.080 1.00 87.88 92 SER A CA 1
ATOM 721 C C . SER A 1 92 ? -13.987 13.597 3.463 1.00 87.88 92 SER A C 1
ATOM 723 O O . SER A 1 92 ? -15.122 13.940 3.777 1.00 87.88 92 SER A O 1
ATOM 725 N N . ALA A 1 93 ? -13.151 13.031 4.340 1.00 87.25 93 ALA A N 1
ATOM 726 C CA . ALA A 1 93 ? -13.568 12.679 5.692 1.00 87.25 93 ALA A CA 1
ATOM 727 C C . ALA A 1 93 ? -14.092 13.889 6.487 1.00 87.25 93 ALA A C 1
ATOM 729 O O . ALA A 1 93 ? -15.066 13.782 7.230 1.00 87.25 93 ALA A O 1
ATOM 730 N N . LYS A 1 94 ? -13.454 15.052 6.309 1.00 84.12 94 LYS A N 1
ATOM 731 C CA . LYS A 1 94 ? -13.855 16.308 6.948 1.00 84.12 94 LYS A CA 1
ATOM 732 C C . LYS A 1 94 ? -15.140 16.887 6.352 1.00 84.12 94 LYS A C 1
ATOM 734 O O . LYS A 1 94 ? -15.977 17.359 7.112 1.00 84.12 94 LYS A O 1
ATOM 739 N N . VAL A 1 95 ? -15.303 16.846 5.029 1.00 88.81 95 VAL A N 1
ATOM 740 C CA . VAL A 1 95 ? -16.496 17.349 4.324 1.00 88.81 95 VAL A CA 1
ATOM 741 C C . VAL A 1 95 ? -17.738 16.544 4.700 1.00 88.81 95 VAL A C 1
ATOM 743 O O . VAL A 1 95 ? -18.794 17.128 4.914 1.00 88.81 95 VAL A O 1
ATOM 746 N N . PHE A 1 96 ? -17.606 15.226 4.855 1.00 88.88 96 PHE A N 1
ATOM 747 C CA . PHE A 1 96 ? -18.700 14.360 5.304 1.00 88.88 96 PHE A CA 1
ATOM 748 C C . PHE A 1 96 ? -18.957 14.415 6.821 1.00 88.88 96 PHE A C 1
ATOM 750 O O . PHE A 1 96 ? -19.830 13.706 7.311 1.00 88.88 96 PHE A O 1
ATOM 757 N N . GLY A 1 97 ? -18.226 15.248 7.571 1.00 84.06 97 GLY A N 1
ATOM 758 C CA . GLY A 1 97 ? -18.463 15.448 9.002 1.00 84.06 97 GLY A CA 1
ATOM 759 C C . GLY A 1 97 ? -18.133 14.237 9.878 1.00 84.06 97 GLY A C 1
ATOM 760 O O . GLY A 1 97 ? -18.681 14.117 10.968 1.00 84.06 97 GLY A O 1
ATOM 761 N N . HIS A 1 98 ? -17.260 13.332 9.424 1.00 85.88 98 HIS A N 1
ATOM 762 C CA . HIS A 1 98 ? -16.869 12.165 10.217 1.00 85.88 98 HIS A CA 1
ATOM 763 C C . HIS A 1 98 ? -16.116 12.568 11.491 1.00 85.88 98 HIS A C 1
ATOM 765 O O . HIS A 1 98 ? -15.386 13.557 11.491 1.00 85.88 98 HIS A O 1
ATOM 771 N N . ASP A 1 99 ? -16.241 11.766 12.548 1.00 84.81 99 ASP A N 1
ATOM 772 C CA . ASP A 1 99 ? -15.467 11.870 13.787 1.00 84.81 99 ASP A CA 1
ATOM 773 C C . ASP A 1 99 ? -13.977 11.552 13.558 1.00 84.81 99 ASP A C 1
ATOM 775 O O . ASP A 1 99 ? -13.577 10.976 12.548 1.00 84.81 99 ASP A O 1
ATOM 779 N N . GLY A 1 100 ? -13.113 11.955 14.481 1.00 83.25 100 GLY A N 1
ATOM 780 C CA . GLY A 1 100 ? -11.656 11.839 14.429 1.00 83.25 100 GLY A CA 1
ATOM 781 C C . GLY A 1 100 ? -11.178 10.409 14.170 1.00 83.25 100 GLY A C 1
ATOM 782 O O . GLY A 1 100 ? -10.421 10.202 13.218 1.00 83.25 100 GLY A O 1
ATOM 783 N N . PRO A 1 101 ? -11.631 9.406 14.943 1.00 85.81 101 PRO A N 1
ATOM 784 C CA . PRO A 1 101 ? -11.346 7.997 14.671 1.00 85.81 101 PRO A CA 1
ATOM 785 C C . PRO A 1 101 ? -11.719 7.548 13.247 1.00 85.81 101 PRO A C 1
ATOM 787 O O . PRO A 1 101 ? -10.912 6.899 12.569 1.00 85.81 101 PRO A O 1
ATOM 790 N N . THR A 1 102 ? -12.900 7.927 12.756 1.00 85.75 102 THR A N 1
ATOM 791 C CA . THR A 1 102 ? -13.331 7.607 11.386 1.00 85.75 102 THR A CA 1
ATOM 792 C C . THR A 1 102 ? -12.505 8.351 10.334 1.00 85.75 102 THR A C 1
ATOM 794 O O . THR A 1 102 ? -12.111 7.760 9.327 1.00 85.75 102 THR A O 1
ATOM 797 N N . ARG A 1 103 ? -12.145 9.617 10.582 1.00 86.31 103 ARG A N 1
ATOM 798 C CA . ARG A 1 103 ? -11.265 10.419 9.715 1.00 86.31 103 ARG A CA 1
ATOM 799 C C . ARG A 1 103 ? -9.892 9.777 9.549 1.00 86.31 103 ARG A C 1
ATOM 801 O O . ARG A 1 103 ? -9.400 9.671 8.426 1.00 86.31 103 ARG A O 1
ATOM 808 N N . VAL A 1 104 ? -9.299 9.302 10.644 1.00 86.50 104 VAL A N 1
ATOM 809 C CA . VAL A 1 104 ? -8.020 8.580 10.618 1.00 86.50 104 VAL A CA 1
ATOM 810 C C . VAL A 1 104 ? -8.149 7.265 9.847 1.00 86.50 104 VAL A C 1
ATOM 812 O O . VAL A 1 104 ? -7.298 6.951 9.015 1.00 86.50 104 VAL A O 1
ATOM 815 N N . SER A 1 105 ? -9.232 6.517 10.065 1.00 87.50 105 SER A N 1
ATOM 816 C CA . SER A 1 105 ? -9.474 5.253 9.358 1.00 87.50 105 SER A CA 1
ATOM 817 C C . SER A 1 105 ? -9.610 5.464 7.847 1.00 87.50 105 SER A C 1
ATOM 819 O O . SER A 1 105 ? -8.987 4.743 7.068 1.00 87.50 105 SER A O 1
ATOM 821 N N . LEU A 1 106 ? -10.357 6.491 7.422 1.00 87.44 106 LEU A N 1
ATOM 822 C CA . LEU A 1 106 ? -10.528 6.822 6.007 1.00 87.44 106 LEU A CA 1
ATOM 823 C C . LEU A 1 106 ? -9.229 7.333 5.374 1.00 87.44 106 LEU A C 1
ATOM 825 O O . LEU A 1 106 ? -8.917 6.972 4.240 1.00 87.44 106 LEU A O 1
ATOM 829 N N . PHE A 1 107 ? -8.444 8.122 6.113 1.00 88.81 107 PHE A N 1
ATOM 830 C CA . PHE A 1 107 ? -7.117 8.553 5.682 1.00 88.81 107 PHE A CA 1
ATOM 831 C C . PHE A 1 107 ? -6.226 7.356 5.345 1.00 88.81 107 PHE A C 1
ATOM 833 O O . PHE A 1 107 ? -5.681 7.294 4.242 1.00 88.81 107 PHE A O 1
ATOM 840 N N . TYR A 1 108 ? -6.100 6.386 6.255 1.00 86.19 108 TYR A N 1
ATOM 841 C CA . TYR A 1 108 ? -5.269 5.206 6.016 1.00 86.19 108 TYR A CA 1
ATOM 842 C C . TYR A 1 108 ? -5.839 4.322 4.906 1.00 86.19 108 TYR A C 1
ATOM 844 O O . TYR A 1 108 ? -5.091 3.917 4.020 1.00 86.19 108 TYR A O 1
ATOM 852 N N . ALA A 1 109 ? -7.155 4.095 4.891 1.00 86.12 109 ALA A N 1
ATOM 853 C CA . ALA A 1 109 ? -7.805 3.283 3.865 1.00 86.12 109 ALA A CA 1
ATOM 854 C C . ALA A 1 109 ? -7.652 3.864 2.446 1.00 86.12 109 ALA A C 1
ATOM 856 O O . ALA A 1 109 ? -7.513 3.112 1.483 1.00 86.12 109 ALA A O 1
ATOM 857 N N . GLY A 1 110 ? -7.672 5.192 2.291 1.00 83.38 110 GLY A N 1
ATOM 858 C CA . GLY A 1 110 ? -7.552 5.839 0.982 1.00 83.38 110 GLY A CA 1
ATOM 859 C C . GLY A 1 110 ? -6.111 6.101 0.523 1.00 83.38 110 GLY A C 1
ATOM 860 O O . GLY A 1 110 ? -5.823 6.056 -0.684 1.00 83.38 110 GLY A O 1
ATOM 861 N N . SER A 1 111 ? -5.203 6.347 1.473 1.00 83.19 111 SER A N 1
ATOM 862 C CA . SER A 1 111 ? -3.785 6.635 1.210 1.00 83.19 111 SER A CA 1
ATOM 863 C C . SER A 1 111 ? -2.935 5.385 1.003 1.00 83.19 111 SER A C 1
ATOM 865 O O . SER A 1 111 ? -2.015 5.415 0.182 1.00 83.19 111 SER A O 1
ATOM 867 N N . GLN A 1 112 ? -3.237 4.294 1.713 1.00 83.31 112 GLN A N 1
ATOM 868 C CA . GLN A 1 112 ? -2.485 3.047 1.621 1.00 83.31 112 GLN A CA 1
ATOM 869 C C . GLN A 1 112 ? -3.093 2.149 0.551 1.00 83.31 112 GLN A C 1
ATOM 871 O O . GLN A 1 112 ? -4.103 1.476 0.759 1.00 83.31 112 GLN A O 1
ATOM 876 N N . LYS A 1 113 ? -2.470 2.136 -0.626 1.00 81.94 113 LYS A N 1
ATOM 877 C CA . LYS A 1 113 ? -2.897 1.284 -1.738 1.00 81.94 113 LYS A CA 1
ATOM 878 C C . LYS A 1 113 ? -2.119 -0.029 -1.733 1.00 81.94 113 LYS A C 1
ATOM 880 O O . LYS A 1 113 ? -0.940 -0.074 -1.379 1.00 81.94 113 LYS A O 1
ATOM 885 N N . SER A 1 114 ? -2.779 -1.111 -2.150 1.00 81.62 114 SER A N 1
ATOM 886 C CA . SER A 1 114 ? -2.156 -2.436 -2.258 1.00 81.62 114 SER A CA 1
ATOM 887 C C . SER A 1 114 ? -1.178 -2.476 -3.435 1.00 81.62 114 SER A C 1
ATOM 889 O O . SER A 1 114 ? -1.534 -2.820 -4.561 1.00 81.62 114 SER A O 1
ATOM 891 N N . VAL A 1 115 ? 0.074 -2.102 -3.183 1.00 78.75 115 VAL A N 1
ATOM 892 C CA . VAL A 1 115 ? 1.142 -2.146 -4.188 1.00 78.75 115 VAL A CA 1
ATOM 893 C C . VAL A 1 115 ? 1.492 -3.571 -4.635 1.00 78.75 115 VAL A C 1
ATOM 895 O O . VAL A 1 115 ? 1.714 -3.726 -5.834 1.00 78.75 115 VAL A O 1
ATOM 898 N N . PRO A 1 116 ? 1.494 -4.625 -3.784 1.00 75.31 116 PRO A N 1
ATOM 899 C CA . PRO A 1 116 ? 1.766 -5.992 -4.251 1.00 75.31 116 PRO A CA 1
ATOM 900 C C . PRO A 1 116 ? 0.833 -6.421 -5.392 1.00 75.31 116 PRO A C 1
ATOM 902 O O . PRO A 1 116 ? 1.268 -6.984 -6.394 1.00 75.31 116 PRO A O 1
ATOM 905 N N . ASN A 1 117 ? -0.440 -6.041 -5.283 1.00 80.12 117 ASN A N 1
ATOM 906 C CA . ASN A 1 117 ? -1.451 -6.235 -6.316 1.00 80.12 117 ASN A CA 1
ATOM 907 C C . ASN A 1 117 ? -1.111 -5.478 -7.613 1.00 80.12 117 ASN A C 1
ATOM 909 O O . ASN A 1 117 ? -1.274 -6.017 -8.707 1.00 80.12 117 ASN A O 1
ATOM 913 N N . GLY A 1 118 ? -0.612 -4.245 -7.495 1.00 79.69 118 GLY A N 1
ATOM 914 C CA . GLY A 1 118 ? -0.147 -3.449 -8.631 1.00 79.69 118 GLY A CA 1
ATOM 915 C C . GLY A 1 118 ? 1.097 -4.030 -9.309 1.00 79.69 118 GLY A C 1
ATOM 916 O O . GLY A 1 118 ? 1.145 -4.060 -10.535 1.00 79.69 118 GLY A O 1
ATOM 917 N N . ILE A 1 119 ? 2.071 -4.525 -8.535 1.00 78.25 119 ILE A N 1
ATOM 918 C CA . ILE A 1 119 ? 3.292 -5.161 -9.059 1.00 78.25 119 ILE A CA 1
ATOM 919 C C . ILE A 1 119 ? 2.920 -6.414 -9.853 1.00 78.25 119 ILE A C 1
ATOM 921 O O . ILE A 1 119 ? 3.341 -6.548 -10.997 1.00 78.25 119 ILE A O 1
ATOM 925 N N . TYR A 1 120 ? 2.060 -7.273 -9.297 1.00 79.25 120 TYR A N 1
ATOM 926 C CA . TYR A 1 120 ? 1.578 -8.470 -9.988 1.00 79.25 120 TYR A CA 1
ATOM 927 C C . TYR A 1 120 ? 0.915 -8.140 -11.335 1.00 79.25 120 TYR A C 1
ATOM 929 O O . TYR A 1 120 ? 1.236 -8.739 -12.359 1.00 79.25 120 TYR A O 1
ATOM 937 N N . LEU A 1 121 ? 0.004 -7.160 -11.360 1.00 80.50 121 LEU A N 1
ATOM 938 C CA . LEU A 1 121 ? -0.652 -6.750 -12.605 1.00 80.50 121 LEU A CA 1
ATOM 939 C C . LEU A 1 121 ? 0.344 -6.169 -13.610 1.00 80.50 121 LEU A C 1
ATOM 941 O O . LEU A 1 121 ? 0.243 -6.445 -14.806 1.00 80.50 121 LEU A O 1
ATOM 945 N N . TRP A 1 122 ? 1.315 -5.392 -13.137 1.00 80.31 122 TRP A N 1
ATOM 946 C CA . TRP A 1 122 ? 2.344 -4.839 -14.004 1.00 80.31 122 TRP A CA 1
ATOM 947 C C . TRP A 1 122 ? 3.192 -5.936 -14.651 1.00 80.31 122 TRP A C 1
ATOM 949 O O . TRP A 1 122 ? 3.373 -5.931 -15.865 1.00 80.31 122 TRP A O 1
ATOM 959 N N . GLU A 1 123 ? 3.664 -6.904 -13.870 1.00 77.12 123 GLU A N 1
ATOM 960 C CA . GLU A 1 123 ? 4.465 -8.016 -14.387 1.00 77.12 123 GLU A CA 1
ATOM 961 C C . GLU A 1 123 ? 3.696 -8.869 -15.399 1.00 77.12 123 GLU A C 1
ATOM 963 O O . GLU A 1 123 ? 4.269 -9.287 -16.398 1.00 77.12 123 GLU A O 1
ATOM 968 N N . VAL A 1 124 ? 2.394 -9.088 -15.197 1.00 79.94 124 VAL A N 1
ATOM 969 C CA . VAL A 1 124 ? 1.586 -9.919 -16.105 1.00 79.94 124 VAL A CA 1
ATOM 970 C C . VAL A 1 124 ? 1.266 -9.209 -17.425 1.00 79.94 124 VAL A C 1
ATOM 972 O O . VAL A 1 124 ? 1.353 -9.830 -18.481 1.00 79.94 124 VAL A O 1
ATOM 975 N N . TYR A 1 125 ? 0.892 -7.925 -17.395 1.00 79.69 125 TYR A N 1
ATOM 976 C CA . TYR A 1 125 ? 0.393 -7.217 -18.591 1.00 79.69 125 TYR A CA 1
ATOM 977 C C . TYR A 1 125 ? 1.413 -6.286 -19.246 1.00 79.69 125 TYR A C 1
ATOM 979 O O . TYR A 1 125 ? 1.277 -5.939 -20.420 1.00 79.69 125 TYR A O 1
ATOM 987 N N . PHE A 1 126 ? 2.443 -5.882 -18.506 1.00 77.25 126 PHE A N 1
ATOM 988 C CA . PHE A 1 126 ? 3.443 -4.906 -18.931 1.00 77.25 126 PHE A CA 1
ATOM 989 C C . PHE A 1 126 ? 4.873 -5.434 -18.760 1.00 77.25 126 PHE A C 1
ATOM 991 O O . PHE A 1 126 ? 5.806 -4.641 -18.649 1.00 77.25 126 PHE A O 1
ATOM 998 N N . ALA A 1 127 ? 5.065 -6.760 -18.825 1.00 72.00 127 ALA A N 1
ATOM 999 C CA . ALA A 1 127 ? 6.374 -7.427 -18.758 1.00 72.00 127 ALA A CA 1
ATOM 1000 C C . ALA A 1 127 ? 7.426 -6.824 -19.708 1.00 72.00 127 ALA A C 1
ATOM 1002 O O . ALA A 1 127 ? 8.607 -6.758 -19.380 1.00 72.00 127 ALA A O 1
ATOM 1003 N N . ALA A 1 128 ? 6.990 -6.336 -20.876 1.00 74.94 128 ALA A N 1
ATOM 1004 C CA . ALA A 1 128 ? 7.850 -5.673 -21.857 1.00 74.94 128 ALA A CA 1
ATOM 1005 C C . ALA A 1 128 ? 8.458 -4.342 -21.356 1.00 74.94 128 ALA A C 1
ATOM 1007 O O . ALA A 1 128 ? 9.415 -3.850 -21.943 1.00 74.94 128 ALA A O 1
ATOM 1008 N N . ASN A 1 129 ? 7.921 -3.763 -20.275 1.00 72.81 129 ASN A N 1
ATOM 1009 C CA . ASN A 1 129 ? 8.366 -2.513 -19.659 1.00 72.81 129 ASN A CA 1
ATOM 1010 C C . ASN A 1 129 ? 8.711 -2.723 -18.171 1.00 72.81 129 ASN A C 1
ATOM 1012 O O . ASN A 1 129 ? 7.975 -2.266 -17.291 1.00 72.81 129 ASN A O 1
ATOM 1016 N N . PRO A 1 130 ? 9.855 -3.353 -17.848 1.00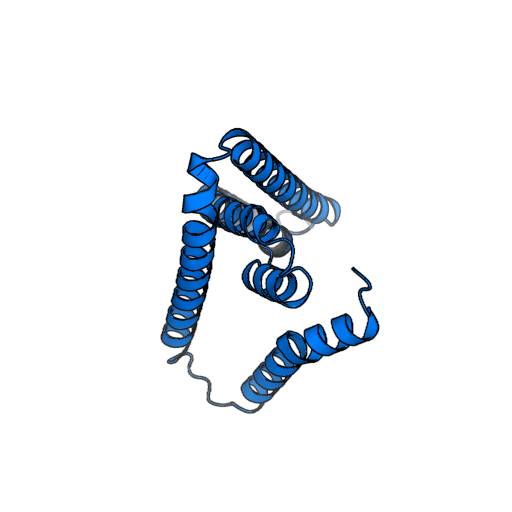 66.69 130 PRO A N 1
ATOM 1017 C CA . PRO A 1 130 ? 10.235 -3.665 -16.464 1.00 66.69 130 PRO A CA 1
ATOM 1018 C C . PRO A 1 130 ? 10.436 -2.419 -15.582 1.00 66.69 130 PRO A C 1
ATOM 1020 O O . PRO A 1 130 ? 10.383 -2.505 -14.359 1.00 66.69 130 PRO A O 1
ATOM 1023 N N . ILE A 1 131 ? 10.619 -1.239 -16.186 1.00 70.50 131 ILE A N 1
ATOM 1024 C CA . ILE A 1 131 ? 10.801 0.033 -15.470 1.00 70.50 131 ILE A CA 1
ATOM 1025 C C . ILE A 1 131 ? 9.563 0.410 -14.646 1.00 70.50 131 ILE A C 1
ATOM 1027 O O . ILE A 1 131 ? 9.707 1.020 -13.590 1.00 70.50 131 ILE A O 1
ATOM 1031 N N . GLY A 1 132 ? 8.351 0.048 -15.078 1.00 70.44 132 GLY A N 1
ATOM 1032 C CA . GLY A 1 132 ? 7.139 0.496 -14.388 1.00 70.44 132 GLY A CA 1
ATOM 1033 C C . GLY A 1 132 ? 6.916 -0.131 -13.011 1.00 70.44 132 GLY A C 1
ATOM 1034 O O . GLY A 1 132 ? 6.204 0.456 -12.203 1.00 70.44 132 GLY A O 1
ATOM 1035 N N . ALA A 1 133 ? 7.597 -1.233 -12.680 1.00 72.62 133 ALA A N 1
ATOM 1036 C CA . ALA A 1 133 ? 7.597 -1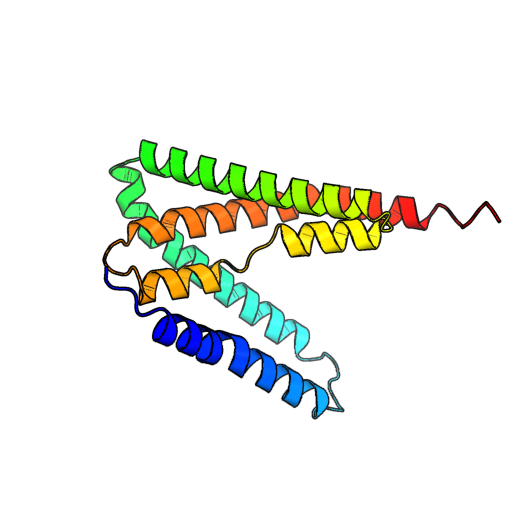.773 -11.320 1.00 72.62 133 ALA A CA 1
ATOM 1037 C C . ALA A 1 133 ? 8.336 -0.856 -10.321 1.00 72.62 133 ALA A C 1
ATOM 1039 O O . ALA A 1 133 ? 7.995 -0.820 -9.138 1.00 72.62 133 ALA A O 1
ATOM 1040 N N . VAL A 1 134 ? 9.313 -0.064 -10.784 1.00 77.00 134 VAL A N 1
ATOM 1041 C CA . VAL A 1 134 ? 10.138 0.805 -9.928 1.00 77.00 134 VAL A CA 1
ATOM 1042 C C . VAL A 1 134 ? 9.313 1.914 -9.249 1.00 77.00 134 VAL A C 1
ATOM 1044 O O . VAL A 1 134 ? 9.371 2.005 -8.022 1.00 77.00 134 VAL A O 1
ATOM 1047 N N . PRO A 1 135 ? 8.500 2.728 -9.959 1.00 77.62 135 PRO A N 1
ATOM 1048 C CA . PRO A 1 135 ? 7.609 3.701 -9.323 1.00 77.62 135 PRO A CA 1
ATOM 1049 C C . PRO A 1 135 ? 6.662 3.083 -8.290 1.00 77.62 135 PRO A C 1
ATOM 1051 O O . PRO A 1 135 ? 6.411 3.699 -7.257 1.00 77.62 135 PRO A O 1
ATOM 1054 N N . LEU A 1 136 ? 6.152 1.872 -8.546 1.00 80.81 136 LEU A N 1
ATOM 1055 C CA . LEU A 1 136 ? 5.258 1.174 -7.620 1.00 80.81 136 LEU A CA 1
ATOM 1056 C C . LEU A 1 136 ? 5.967 0.866 -6.297 1.00 80.81 136 LEU A C 1
ATOM 1058 O O . LEU A 1 136 ? 5.432 1.130 -5.222 1.00 80.81 136 LEU A O 1
ATOM 1062 N N . VAL A 1 137 ? 7.199 0.372 -6.368 1.00 79.75 137 VAL A N 1
ATOM 1063 C CA . VAL A 1 137 ? 8.009 0.055 -5.185 1.00 79.75 137 VAL A CA 1
ATOM 1064 C C . VAL A 1 137 ? 8.415 1.328 -4.442 1.00 79.75 137 VAL A C 1
ATOM 1066 O O . VAL A 1 137 ? 8.344 1.379 -3.217 1.00 79.75 137 VAL A O 1
ATOM 1069 N N . LEU A 1 138 ? 8.774 2.395 -5.159 1.00 80.19 138 LEU A N 1
ATOM 1070 C CA . LEU A 1 138 ? 9.061 3.692 -4.537 1.00 80.19 138 LEU A CA 1
ATOM 1071 C C . LEU A 1 138 ? 7.821 4.259 -3.831 1.00 80.19 138 LEU A C 1
ATOM 1073 O O . LEU A 1 138 ? 7.925 4.759 -2.712 1.00 80.19 138 LEU A O 1
ATOM 1077 N N . HIS A 1 139 ? 6.638 4.104 -4.431 1.00 83.50 139 HIS A N 1
ATOM 1078 C CA . HIS A 1 139 ? 5.374 4.459 -3.792 1.00 83.50 139 HIS A CA 1
ATOM 1079 C C . HIS A 1 139 ? 5.132 3.650 -2.511 1.00 83.50 139 HIS A C 1
ATOM 1081 O O . HIS A 1 139 ? 4.748 4.236 -1.499 1.00 83.50 139 HIS A O 1
ATOM 1087 N N . GLN A 1 140 ? 5.422 2.340 -2.517 1.00 85.69 140 GLN A N 1
ATOM 1088 C CA . GLN A 1 140 ? 5.352 1.485 -1.323 1.00 85.69 140 GLN A CA 1
ATOM 1089 C C . GLN A 1 140 ? 6.208 2.040 -0.175 1.00 85.69 140 GLN A C 1
ATOM 1091 O O . GLN A 1 140 ? 5.752 2.088 0.967 1.00 85.69 140 GLN A O 1
ATOM 1096 N N . VAL A 1 141 ? 7.432 2.486 -0.467 1.00 82.25 141 VAL A N 1
ATOM 1097 C CA . VAL A 1 141 ? 8.320 3.082 0.542 1.00 82.25 141 VAL A CA 1
ATOM 1098 C C . VAL A 1 141 ? 7.728 4.381 1.088 1.00 82.25 141 VAL A C 1
ATOM 1100 O O . VAL A 1 141 ? 7.659 4.553 2.306 1.00 82.25 141 VAL A O 1
ATOM 1103 N N . CYS A 1 142 ? 7.241 5.270 0.214 1.00 84.19 142 CYS A N 1
ATOM 1104 C CA . CYS A 1 142 ? 6.619 6.528 0.627 1.00 84.19 142 CYS A CA 1
ATOM 1105 C C . CYS A 1 142 ? 5.436 6.304 1.578 1.00 84.19 142 CYS A C 1
ATOM 1107 O O . CYS A 1 142 ? 5.363 6.974 2.608 1.00 84.19 142 CYS A O 1
ATOM 1109 N N . GLN A 1 143 ? 4.542 5.355 1.277 1.00 86.75 143 GLN A N 1
ATOM 1110 C CA . GLN A 1 143 ? 3.374 5.102 2.126 1.00 86.75 143 GLN A CA 1
ATOM 1111 C C . GLN A 1 143 ? 3.734 4.461 3.474 1.00 86.75 143 GLN A C 1
ATOM 1113 O O . GLN A 1 143 ? 3.111 4.794 4.482 1.00 86.75 143 GLN A O 1
ATOM 1118 N N . LEU A 1 144 ? 4.757 3.596 3.531 1.00 85.88 144 LEU A N 1
ATOM 1119 C CA . LEU A 1 144 ? 5.235 3.016 4.793 1.00 85.88 144 LEU A CA 1
ATOM 1120 C C . LEU A 1 144 ? 5.865 4.082 5.697 1.00 85.88 144 LEU A C 1
ATOM 1122 O O . LEU A 1 144 ? 5.531 4.164 6.879 1.00 85.88 144 LEU A O 1
ATOM 1126 N N . VAL A 1 145 ? 6.734 4.929 5.136 1.00 86.12 145 VAL A N 1
ATOM 1127 C CA . VAL A 1 145 ? 7.384 6.020 5.879 1.00 86.12 145 VAL A CA 1
ATOM 1128 C C . VAL A 1 145 ? 6.357 7.056 6.330 1.00 86.12 145 VAL A C 1
ATOM 1130 O O . VAL A 1 145 ? 6.354 7.452 7.494 1.00 86.12 145 VAL A O 1
ATOM 1133 N N . SER A 1 146 ? 5.460 7.476 5.431 1.00 86.19 146 SER A N 1
ATOM 1134 C CA . SER A 1 146 ? 4.405 8.440 5.753 1.00 86.19 146 SER A CA 1
ATOM 1135 C C . SER A 1 146 ? 3.462 7.895 6.822 1.00 86.19 146 SER A C 1
ATOM 1137 O O . SER A 1 146 ? 3.185 8.593 7.795 1.00 86.19 146 SER A O 1
ATOM 1139 N N . GLY A 1 147 ? 3.042 6.632 6.699 1.00 85.56 147 GLY A N 1
ATOM 1140 C CA . GLY A 1 147 ? 2.193 5.977 7.689 1.00 85.56 147 GLY A CA 1
ATOM 1141 C C . GLY A 1 147 ? 2.837 5.939 9.073 1.00 85.56 147 GLY A C 1
ATOM 1142 O O . GLY A 1 147 ? 2.205 6.334 10.047 1.00 85.56 147 GLY A O 1
ATOM 1143 N N . PHE A 1 148 ? 4.113 5.552 9.159 1.00 87.94 148 PHE A N 1
ATOM 1144 C CA . PHE A 1 148 ? 4.848 5.545 10.425 1.00 87.94 148 PHE A CA 1
ATOM 1145 C C . PHE A 1 148 ? 4.988 6.950 11.034 1.00 87.94 148 PHE A C 1
ATOM 1147 O O . PHE A 1 148 ? 4.741 7.138 12.223 1.00 87.94 148 PHE A O 1
ATOM 1154 N N . LEU A 1 149 ? 5.340 7.955 10.225 1.00 89.25 149 LEU A N 1
ATOM 1155 C CA . LEU A 1 149 ? 5.557 9.325 10.697 1.00 89.25 149 LEU A CA 1
ATOM 1156 C C . LEU A 1 149 ? 4.260 10.017 11.147 1.00 89.25 149 LEU A C 1
ATOM 1158 O O . LEU A 1 149 ? 4.273 10.841 12.065 1.00 89.25 149 LEU A O 1
ATOM 1162 N N . LEU A 1 150 ? 3.142 9.715 10.487 1.00 87.69 150 LEU A N 1
ATOM 1163 C CA . LEU A 1 150 ? 1.845 10.315 10.789 1.00 87.69 150 LEU A CA 1
ATOM 1164 C C . LEU A 1 150 ? 1.118 9.611 11.937 1.00 87.69 150 LEU A C 1
ATOM 1166 O O . LEU A 1 150 ? 0.281 10.250 12.575 1.00 87.69 150 LEU A O 1
ATOM 1170 N N . LEU A 1 151 ? 1.466 8.360 12.257 1.00 89.06 151 LEU A N 1
ATOM 1171 C CA . LEU A 1 151 ? 0.796 7.560 13.284 1.00 89.06 151 LEU A CA 1
ATOM 1172 C C . LEU A 1 151 ? 0.633 8.287 14.632 1.00 89.06 151 LEU A C 1
ATOM 1174 O O . LEU A 1 151 ? -0.514 8.438 15.056 1.00 89.06 151 LEU A O 1
ATOM 1178 N N . PRO A 1 152 ? 1.681 8.873 15.251 1.00 88.38 152 PRO A N 1
ATOM 1179 C CA . PRO A 1 152 ? 1.528 9.539 16.547 1.00 88.38 152 PRO A CA 1
ATOM 1180 C C . PRO A 1 152 ? 0.616 10.772 16.488 1.00 88.38 152 PRO A C 1
ATOM 1182 O O . PRO A 1 152 ? -0.048 11.122 17.462 1.00 88.38 152 PRO A O 1
ATOM 1185 N N . LYS A 1 153 ? 0.589 11.473 15.344 1.00 87.31 153 LYS A N 1
ATOM 1186 C CA . LYS A 1 153 ? -0.289 12.635 15.141 1.00 87.31 153 LYS A CA 1
ATOM 1187 C C . LYS A 1 153 ? -1.741 12.201 14.972 1.00 87.31 153 LYS A C 1
ATOM 1189 O O . LYS A 1 153 ? -2.631 12.838 15.530 1.00 87.31 153 LYS A O 1
ATOM 1194 N N . MET A 1 154 ? -1.969 11.129 14.218 1.00 87.19 154 MET A N 1
ATOM 1195 C CA . MET A 1 154 ? -3.300 10.570 13.999 1.00 87.19 154 MET A CA 1
ATOM 1196 C C . MET A 1 154 ? -3.886 9.990 15.292 1.00 87.19 154 MET A C 1
ATOM 1198 O O . MET 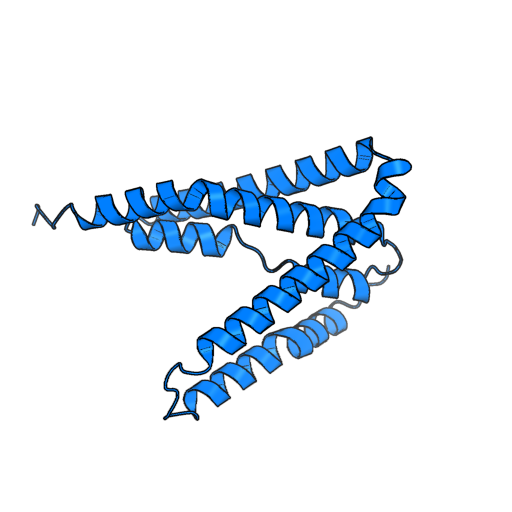A 1 154 ? -5.054 10.230 15.578 1.00 87.19 154 MET A O 1
ATOM 1202 N N . GLU A 1 155 ? -3.081 9.317 16.119 1.00 87.88 155 GLU A N 1
ATOM 1203 C CA . GLU A 1 155 ? -3.509 8.820 17.435 1.00 87.88 155 GLU A CA 1
ATOM 1204 C C . GLU A 1 155 ? -3.941 9.958 18.363 1.00 87.88 155 GLU A C 1
ATOM 1206 O O . GLU A 1 155 ? -5.014 9.892 18.961 1.00 87.88 155 GLU A O 1
ATOM 1211 N N . LYS A 1 156 ? -3.162 11.046 18.427 1.00 87.00 156 LYS A N 1
ATOM 1212 C CA . LYS A 1 156 ? -3.527 12.240 19.206 1.00 87.00 156 LYS A CA 1
ATOM 1213 C C . LYS A 1 156 ? -4.822 12.881 18.711 1.00 87.00 156 LYS A C 1
ATOM 1215 O O . LYS A 1 156 ? -5.667 13.231 19.526 1.00 87.00 156 LYS A O 1
ATOM 1220 N N . MET A 1 157 ? -4.995 13.013 17.394 1.00 83.31 157 MET A N 1
ATOM 1221 C CA . MET A 1 157 ? -6.218 13.567 16.800 1.00 83.31 157 MET A CA 1
ATOM 1222 C C . MET A 1 157 ? -7.442 12.693 17.112 1.00 83.31 157 MET A C 1
ATOM 1224 O O . MET A 1 157 ? -8.479 13.210 17.514 1.00 83.31 157 MET A O 1
ATOM 1228 N N . ALA A 1 158 ? -7.307 11.371 16.989 1.00 84.62 158 ALA A N 1
ATOM 1229 C CA . ALA A 1 158 ? -8.372 10.425 17.310 1.00 84.62 158 ALA A CA 1
ATOM 1230 C C . ALA A 1 158 ? -8.669 10.329 18.818 1.00 84.62 158 ALA A C 1
ATOM 1232 O O . ALA A 1 158 ? -9.777 9.945 19.189 1.00 84.62 158 ALA A O 1
ATOM 1233 N N . ALA A 1 159 ? -7.699 10.632 19.685 1.00 85.31 159 ALA A N 1
ATOM 1234 C CA . ALA A 1 159 ? -7.894 10.701 21.131 1.00 85.31 159 ALA A CA 1
ATOM 1235 C C . ALA A 1 159 ? -8.572 12.012 21.558 1.00 85.31 159 ALA A C 1
ATOM 1237 O O . ALA A 1 159 ? -9.491 11.970 22.368 1.00 85.31 159 ALA A O 1
ATOM 1238 N N . SER A 1 160 ? -8.171 13.146 20.970 1.00 82.75 160 SER A N 1
ATOM 1239 C CA . SER A 1 160 ? -8.735 14.474 21.254 1.00 82.75 160 SER A CA 1
ATOM 1240 C C . SER A 1 160 ? -10.238 14.538 20.978 1.00 82.75 160 SER A C 1
ATOM 1242 O O . SER A 1 160 ? -10.994 14.993 21.829 1.00 82.75 160 SER A O 1
ATOM 1244 N N . ASP A 1 161 ? -10.678 14.014 19.829 1.00 75.00 161 ASP A N 1
ATOM 1245 C CA . ASP A 1 161 ? -12.101 13.993 19.439 1.00 75.00 161 ASP A CA 1
ATOM 1246 C C . ASP A 1 161 ? -12.929 13.020 20.300 1.00 75.00 161 ASP A C 1
ATOM 1248 O O . ASP A 1 161 ? -14.150 13.082 20.335 1.00 75.00 161 ASP A O 1
ATOM 1252 N N . ARG A 1 162 ? -12.263 12.096 21.006 1.00 68.81 162 ARG A N 1
ATOM 1253 C CA . ARG A 1 162 ? -12.897 11.145 21.931 1.00 68.81 162 ARG A CA 1
ATOM 1254 C C . ARG A 1 162 ? -13.027 11.711 23.348 1.00 68.81 162 ARG A C 1
ATOM 1256 O O . ARG A 1 162 ? -13.820 11.202 24.132 1.00 68.81 162 ARG A O 1
ATOM 1263 N N . SER A 1 163 ? -12.212 12.716 23.678 1.00 64.19 163 SER A N 1
ATOM 1264 C CA . SER A 1 163 ? -12.196 13.411 24.968 1.00 64.19 163 SER A CA 1
ATOM 1265 C C . SER A 1 163 ? -13.061 14.668 25.010 1.00 64.19 163 SER A C 1
ATOM 1267 O O . SER A 1 163 ? -13.193 15.239 26.085 1.00 64.19 163 SER A O 1
ATOM 1269 N N . GLU A 1 164 ? -13.650 15.092 23.890 1.00 56.09 164 GLU A N 1
ATOM 1270 C CA . GLU A 1 164 ? -14.802 15.995 23.894 1.00 56.09 164 GLU A CA 1
ATOM 1271 C C . GLU A 1 164 ? -16.055 15.127 24.095 1.00 56.09 164 GLU A C 1
ATOM 1273 O O . GLU A 1 164 ? -16.511 14.481 23.148 1.00 56.09 164 GLU A O 1
ATOM 1278 N N . PRO A 1 165 ? -16.611 15.018 25.322 1.00 47.91 165 PRO A N 1
ATOM 1279 C CA . PRO A 1 165 ? -17.929 14.435 25.453 1.00 47.91 165 PRO A CA 1
ATOM 1280 C C . PRO A 1 165 ? -18.908 15.371 24.752 1.00 47.91 165 PRO A C 1
ATOM 1282 O O . PRO A 1 165 ? -18.703 16.583 24.729 1.00 47.91 165 PRO A O 1
ATOM 1285 N N . SER A 1 166 ? -19.978 14.790 24.225 1.00 54.09 166 SER A N 1
ATOM 1286 C CA . SER A 1 166 ? -21.212 15.426 23.767 1.00 54.09 166 SER A CA 1
ATOM 1287 C C . SER A 1 166 ? -21.744 16.477 24.757 1.00 54.09 166 SER A C 1
ATOM 1289 O O . SER A 1 166 ? -22.716 16.256 25.476 1.00 54.09 166 SER A O 1
ATOM 1291 N N . ALA A 1 167 ? -21.094 17.631 24.818 1.00 48.25 167 ALA A N 1
ATOM 1292 C CA . ALA A 1 167 ? -21.527 18.816 25.523 1.00 48.25 167 ALA A CA 1
ATOM 1293 C C . ALA A 1 167 ? -22.198 19.714 24.493 1.00 48.25 167 ALA A C 1
ATOM 1295 O O . ALA A 1 167 ? -21.658 20.750 24.125 1.00 48.25 167 ALA A O 1
ATOM 1296 N N . THR A 1 168 ? -23.327 19.256 23.952 1.00 46.44 168 THR A N 1
ATOM 1297 C CA . THR A 1 168 ? -24.474 20.075 23.533 1.00 46.44 168 THR A CA 1
ATOM 1298 C C . THR A 1 168 ? -25.545 19.194 22.880 1.00 46.44 168 THR A C 1
ATOM 1300 O O . THR A 1 168 ? -25.242 18.408 21.987 1.00 46.44 168 THR A O 1
ATOM 1303 N N . SER A 1 169 ? -26.772 19.410 23.377 1.00 38.44 169 SER A N 1
ATOM 1304 C CA . SER A 1 169 ? -28.117 18.962 22.959 1.00 38.44 169 SER A CA 1
ATOM 1305 C C . SER A 1 169 ? -28.463 17.479 23.032 1.00 38.44 169 SER A C 1
ATOM 1307 O O . SER A 1 169 ? -28.067 16.731 22.114 1.00 38.44 169 SER A O 1
#

Radius of gyration: 19.68 Å; chains: 1; bounding box: 52×41×53 Å

Secondary structure (DSSP, 8-state):
----HHHHHHHHIIIIIHHHHHHHHHHHH-TT--STTHHHHHHHHHHHHHHHHHHHHHHHHHHHHH-HHHHHHHHHHHHHHHHHHHHHHHHHHHHTT--HHHHHHHHHHHH---HHHHHHHHHHH-TT-GGGHHHHHHHHHHHHHHHHHHHHHHHHHHHHHHHS-----

Foldseek 3Di:
DPDPVVVLVVVCCVPPVVVVVVVVVVVVVCPPPPCPCVVVVVVVVVVVLVVLLVVLVVLCVVVCVVCVPVLVVLLVVLLVVLVVQLVVQLVVCVVVPHFLVVSLVSSLVRNDDDLVSVLVSCCVRVVVCSVVSNSSSSSVVNSVVCCVVCVVVSVVSNVVSVPPPPPDD